Protein AF-A0A2D5YTK1-F1 (afdb_monomer_lite)

Sequence (183 aa):
MNKSESNATRPPSDPADPTLWRQWHAAAALPVVDRAIRDLYRRLDVEVASHHPVCRQSGRCCHFDSYGHLMYVTGLEVAWLLRHPAGRPPIQKPQRAQLPQLDSCPFQIDGLCSVHALRPTGCRVFFCDPTARQWESAVYDGYLHDLRALHDRHHLDYRYIEWRSALRDALAALKPHVTGGGL

pLDDT: mean 85.83, std 17.02, range [34.09, 98.56]

Foldseek 3Di:
DDDDDDPPPDPQPDLLPLVLLVVLLVVLPDPVNVVLQLVLVVVLLVVLVVLVADAPQQQVVQLCQVNVDWFKAKSNLLSNLCVDPLSDQPDDPVCLLCLVVRSGDSQQDPSHRSCVSSDGLRVSLDGPDPSSVVCSVVSSVVSVVSVVVSCVVSVRDTDIGTDSVSSSSSCVSPPPPPPPPDD

Secondary structure (DSSP, 8-state):
--------------TT-HHHHHHHHHHTTSHHHHHHHHHHHHHHHHHHHHT----SSTTGGG-HHHHT---EEEHHHHHHHHTSGGGS-S--HHHHHTGGG-SS-TTEETTEETTGGG--HHHHH--S-TTGGGTHHHHHHHHHHHHHHHHHHTTPPP-EEEHHHHHHHHHHHT---------

Radius of gyration: 18.03 Å; chains: 1; bounding box: 61×34×59 Å

Structure (mmCIF, N/CA/C/O backbone):
data_AF-A0A2D5YTK1-F1
#
_entry.id   AF-A0A2D5YTK1-F1
#
loop_
_atom_site.group_PDB
_atom_site.id
_atom_site.type_symbol
_atom_site.label_atom_id
_atom_site.label_alt_id
_atom_site.label_comp_id
_atom_site.label_asym_id
_atom_site.label_entity_id
_atom_site.label_seq_id
_atom_site.pdbx_PDB_ins_code
_atom_site.Cartn_x
_atom_site.Cartn_y
_atom_site.Cartn_z
_atom_site.occupancy
_atom_site.B_iso_or_equiv
_atom_site.auth_seq_id
_atom_site.auth_comp_id
_atom_site.auth_asym_id
_atom_site.auth_atom_id
_atom_site.pdbx_PDB_model_num
ATOM 1 N N . MET A 1 1 ? -42.693 21.776 -6.549 1.00 37.94 1 MET A N 1
ATOM 2 C CA . MET A 1 1 ? -41.507 21.495 -7.385 1.00 37.94 1 MET A CA 1
ATOM 3 C C . MET A 1 1 ? -40.259 21.548 -6.521 1.00 37.94 1 MET A C 1
ATOM 5 O O . MET A 1 1 ? -40.198 22.362 -5.608 1.00 37.94 1 MET A O 1
ATOM 9 N N . ASN A 1 2 ? -39.343 20.616 -6.766 1.00 35.97 2 ASN A N 1
ATOM 10 C CA . ASN A 1 2 ? -38.334 20.132 -5.826 1.00 35.97 2 ASN A CA 1
ATOM 11 C C . ASN A 1 2 ? -37.201 21.128 -5.557 1.00 35.97 2 ASN A C 1
ATOM 13 O O . ASN A 1 2 ? -36.728 21.807 -6.466 1.00 35.97 2 ASN A O 1
ATOM 17 N N . LYS A 1 3 ? -36.747 21.151 -4.297 1.00 34.09 3 LYS A N 1
ATOM 18 C CA . LYS A 1 3 ? -35.465 21.725 -3.886 1.00 34.09 3 LYS A CA 1
ATOM 19 C C . LYS A 1 3 ? -34.352 20.876 -4.498 1.00 34.09 3 LYS A C 1
ATOM 21 O O . LYS A 1 3 ? -34.276 19.684 -4.221 1.00 34.09 3 LYS A O 1
ATOM 26 N N . SER A 1 4 ? -33.516 21.496 -5.319 1.00 39.06 4 SER A N 1
ATOM 27 C CA . SER A 1 4 ? -32.257 20.919 -5.774 1.00 39.06 4 SER A CA 1
ATOM 28 C C . SER A 1 4 ? -31.356 20.707 -4.561 1.00 39.06 4 SER A C 1
ATOM 30 O O . SER A 1 4 ? -30.928 21.672 -3.926 1.00 39.06 4 SER A O 1
ATOM 32 N N . GLU A 1 5 ? -31.110 19.447 -4.214 1.00 40.62 5 GLU A N 1
ATOM 33 C CA . GLU A 1 5 ? -30.102 19.069 -3.234 1.00 40.62 5 GLU A CA 1
ATOM 34 C C . GLU A 1 5 ? -28.732 19.477 -3.775 1.00 40.62 5 GLU A C 1
ATOM 36 O O . GLU A 1 5 ? -28.240 18.986 -4.791 1.00 40.62 5 GLU A O 1
ATOM 41 N N . SER A 1 6 ? -28.149 20.462 -3.106 1.00 40.66 6 SER A N 1
ATOM 42 C CA . SER A 1 6 ? -26.787 20.924 -3.291 1.00 40.66 6 SER A CA 1
ATOM 43 C C . SER A 1 6 ? -25.817 19.763 -3.079 1.00 40.66 6 SER A C 1
ATOM 45 O O . SER A 1 6 ? -25.666 19.276 -1.958 1.00 40.66 6 SER A O 1
ATOM 47 N N . ASN A 1 7 ? -25.140 19.358 -4.154 1.00 40.84 7 ASN A N 1
ATOM 48 C CA . ASN A 1 7 ? -23.983 18.471 -4.135 1.00 40.84 7 ASN A CA 1
ATOM 49 C C . ASN A 1 7 ? -22.805 19.207 -3.470 1.00 40.84 7 ASN A C 1
ATOM 51 O O . ASN A 1 7 ? -21.927 19.755 -4.135 1.00 40.84 7 ASN A O 1
ATOM 55 N N . ALA A 1 8 ? -22.856 19.332 -2.144 1.00 40.34 8 ALA A N 1
ATOM 56 C CA . ALA A 1 8 ? -21.788 19.913 -1.354 1.00 40.34 8 ALA A CA 1
ATOM 57 C C . ALA A 1 8 ? -20.654 18.889 -1.267 1.00 40.34 8 ALA A C 1
ATOM 59 O O . ALA A 1 8 ? -20.730 17.918 -0.513 1.00 40.34 8 ALA A O 1
ATOM 60 N N . THR A 1 9 ? -19.601 19.105 -2.052 1.00 45.22 9 THR A N 1
ATOM 61 C CA . THR A 1 9 ? -18.337 18.379 -1.937 1.00 45.22 9 THR A CA 1
ATOM 62 C C . THR A 1 9 ? -17.844 18.506 -0.498 1.00 45.22 9 THR A C 1
ATOM 64 O O . THR A 1 9 ? -17.407 19.577 -0.074 1.00 45.22 9 THR A O 1
ATOM 67 N N . ARG A 1 10 ? -17.963 17.426 0.280 1.00 43.19 10 ARG A N 1
ATOM 68 C CA . ARG A 1 10 ? -17.457 17.365 1.652 1.00 43.19 10 ARG A CA 1
ATOM 69 C C . ARG A 1 10 ? -15.969 17.751 1.630 1.00 43.19 10 ARG A C 1
ATOM 71 O O . ARG A 1 10 ? -15.237 17.176 0.819 1.00 43.19 10 ARG A O 1
ATOM 78 N N . PRO A 1 11 ? -15.507 18.700 2.469 1.00 42.69 11 PRO A N 1
ATOM 79 C CA . PRO A 1 11 ? -14.087 19.022 2.541 1.00 42.69 11 PRO A CA 1
ATOM 80 C C . PRO A 1 11 ? -13.292 17.742 2.831 1.00 42.69 11 PRO A C 1
ATOM 82 O O . PRO A 1 11 ? -13.799 16.869 3.546 1.00 42.69 11 PRO A O 1
ATOM 85 N N . PRO A 1 12 ? -12.078 17.584 2.277 1.00 52.09 12 PRO A N 1
ATOM 86 C CA . PRO A 1 12 ? -11.275 16.406 2.553 1.00 52.09 12 PRO A CA 1
ATOM 87 C C . PRO A 1 12 ? -11.024 16.316 4.065 1.00 52.09 12 PRO A C 1
ATOM 89 O O . PRO A 1 12 ? -10.340 17.155 4.640 1.00 52.09 12 PRO A O 1
ATOM 92 N N . SER A 1 13 ? -11.622 15.314 4.715 1.00 55.09 13 SER A N 1
ATOM 93 C CA . SER A 1 13 ? -11.330 14.936 6.099 1.00 55.09 13 SER A CA 1
ATOM 94 C C . SER A 1 13 ? -9.839 14.6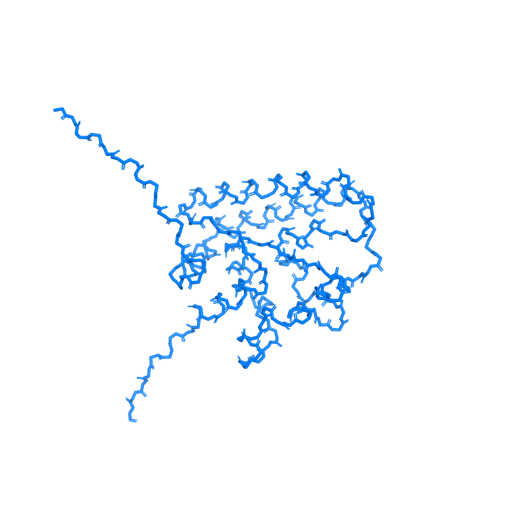36 6.274 1.00 55.09 13 SER A C 1
ATOM 96 O O . SER A 1 13 ? -9.217 14.024 5.395 1.00 55.09 13 SER A O 1
ATOM 98 N N . ASP A 1 14 ? -9.297 15.081 7.410 1.00 66.12 14 ASP A N 1
ATOM 99 C CA . ASP A 1 14 ? -7.914 14.869 7.835 1.00 66.12 14 ASP A CA 1
ATOM 100 C C . ASP A 1 14 ? -7.565 13.366 7.761 1.00 66.12 14 ASP A C 1
ATOM 102 O O . ASP A 1 14 ? -8.307 12.555 8.318 1.00 66.12 14 ASP A O 1
ATOM 106 N N . PRO A 1 15 ? -6.483 12.946 7.076 1.00 58.47 15 PRO A N 1
ATOM 107 C CA . PRO A 1 15 ? -6.043 11.547 7.073 1.00 58.47 15 PRO A CA 1
ATOM 108 C C . PRO A 1 15 ? -5.735 10.990 8.479 1.00 58.47 15 PRO A C 1
ATOM 110 O O . PRO A 1 15 ? -5.714 9.768 8.651 1.00 58.47 15 PRO A O 1
ATOM 113 N N . ALA A 1 16 ? -5.547 11.854 9.483 1.00 68.19 16 ALA A N 1
ATOM 114 C CA . ALA A 1 16 ? -5.444 11.472 10.888 1.00 68.19 16 ALA A CA 1
ATOM 115 C C . ALA A 1 16 ? -6.805 11.228 11.575 1.00 68.19 16 ALA A C 1
ATOM 117 O O . ALA A 1 16 ? -6.822 10.816 12.737 1.00 68.19 16 ALA A O 1
ATOM 118 N N . ASP A 1 17 ? -7.944 11.440 10.899 1.00 85.75 17 ASP A N 1
ATOM 119 C CA . ASP A 1 17 ? -9.271 11.178 11.465 1.00 85.75 17 ASP A CA 1
ATOM 120 C C . ASP A 1 17 ? -9.423 9.676 11.775 1.00 85.75 17 ASP A C 1
ATOM 122 O O . ASP A 1 17 ? -9.501 8.837 10.865 1.00 85.75 17 ASP A O 1
ATOM 126 N N . PRO A 1 18 ? -9.509 9.292 13.063 1.00 89.31 18 PRO A N 1
ATOM 127 C CA . PRO A 1 18 ? -9.583 7.890 13.451 1.00 89.31 18 PRO A CA 1
ATOM 128 C C . PRO A 1 18 ? -10.878 7.213 12.973 1.00 89.31 18 PRO A C 1
ATOM 130 O O . PRO A 1 18 ? -10.959 5.983 12.938 1.00 89.31 18 PRO A O 1
ATOM 133 N N . THR A 1 19 ? -11.899 7.987 12.599 1.00 92.75 19 THR A N 1
ATOM 134 C CA . THR A 1 19 ? -13.152 7.478 12.033 1.00 92.75 19 THR A CA 1
ATOM 135 C C . THR A 1 19 ? -12.936 6.885 10.648 1.00 92.75 19 THR A C 1
ATOM 137 O O . THR A 1 19 ? -13.462 5.804 10.382 1.00 92.75 19 THR A O 1
ATOM 140 N N . LEU A 1 20 ? -12.103 7.509 9.809 1.00 94.56 20 LEU A N 1
ATOM 141 C CA . LEU A 1 20 ? -11.773 6.991 8.476 1.00 94.56 20 LEU A CA 1
ATOM 142 C C . LEU A 1 20 ? -11.062 5.644 8.564 1.00 94.56 20 LEU A C 1
ATOM 144 O O . LEU A 1 20 ? -11.446 4.685 7.898 1.00 94.56 20 LEU A O 1
ATOM 148 N N . TRP A 1 21 ? -10.083 5.532 9.463 1.00 95.94 21 TRP A N 1
ATOM 149 C CA . TRP A 1 21 ? -9.357 4.284 9.693 1.00 95.94 21 TRP A CA 1
ATOM 150 C C . TRP A 1 21 ? -10.271 3.142 10.134 1.00 95.94 21 TRP A C 1
ATOM 152 O O . TRP A 1 21 ? -10.147 2.022 9.634 1.00 95.94 21 TRP A O 1
ATOM 162 N N . ARG A 1 22 ? -11.234 3.419 11.022 1.00 95.81 22 ARG A N 1
ATOM 163 C CA . ARG A 1 22 ? -12.252 2.432 11.415 1.00 95.81 22 ARG A CA 1
ATOM 164 C C . ARG A 1 22 ? -13.165 2.049 10.250 1.00 95.81 22 ARG A C 1
ATOM 166 O O . ARG A 1 22 ? -13.466 0.865 10.108 1.00 95.81 22 ARG A O 1
ATOM 173 N N . GLN A 1 23 ? -13.571 3.006 9.414 1.00 96.81 23 GLN A N 1
ATOM 174 C CA . GLN A 1 23 ? -14.393 2.749 8.227 1.00 96.81 23 GLN A CA 1
ATOM 175 C C . GLN A 1 23 ? -13.662 1.867 7.211 1.00 96.81 23 GLN A C 1
ATOM 177 O O . GLN A 1 23 ? -14.199 0.835 6.812 1.00 96.81 23 GLN A O 1
ATOM 182 N N . TRP A 1 24 ? -12.418 2.198 6.851 1.00 98.00 24 TRP A N 1
ATOM 183 C CA . TRP A 1 24 ? -11.613 1.362 5.957 1.00 98.00 24 TRP A CA 1
ATOM 184 C C . TRP A 1 24 ? -11.362 -0.028 6.545 1.00 98.00 24 TRP A C 1
ATOM 186 O O . TRP A 1 24 ? -11.471 -1.019 5.829 1.00 98.00 24 TRP A O 1
ATOM 196 N N . HIS A 1 25 ? -11.084 -0.137 7.847 1.00 97.38 25 HIS A N 1
ATOM 197 C CA . HIS A 1 25 ? -10.861 -1.431 8.498 1.00 97.38 25 HIS A CA 1
ATOM 198 C C . HIS A 1 25 ? -12.123 -2.302 8.551 1.00 97.38 25 HIS A C 1
ATOM 200 O O . HIS A 1 25 ? -12.034 -3.521 8.381 1.00 97.38 25 HIS A O 1
ATOM 206 N N . ALA A 1 26 ? -13.294 -1.696 8.764 1.00 97.44 26 ALA A N 1
ATOM 207 C CA . ALA A 1 26 ? -14.576 -2.386 8.679 1.00 97.44 26 ALA A CA 1
ATOM 208 C C . ALA A 1 26 ? -14.873 -2.827 7.237 1.00 97.44 26 ALA A C 1
ATOM 210 O O . ALA A 1 26 ? -15.220 -3.984 7.012 1.00 97.44 26 ALA A O 1
ATOM 211 N N . ALA A 1 27 ? -14.664 -1.950 6.253 1.00 98.19 27 ALA A N 1
ATOM 212 C CA . ALA A 1 27 ? -14.873 -2.272 4.846 1.00 98.19 27 ALA A CA 1
ATOM 213 C C . ALA A 1 27 ? -13.934 -3.380 4.356 1.00 98.19 27 ALA A C 1
ATOM 215 O O . ALA A 1 27 ? -14.375 -4.305 3.683 1.00 98.19 27 ALA A O 1
ATOM 216 N N . ALA A 1 28 ? -12.666 -3.361 4.766 1.00 97.94 28 ALA A N 1
ATOM 217 C CA . ALA A 1 28 ? -11.701 -4.411 4.454 1.00 97.94 28 ALA A CA 1
ATOM 218 C C . ALA A 1 28 ? -12.057 -5.783 5.065 1.00 97.94 28 ALA A C 1
ATOM 220 O O . ALA A 1 28 ? -11.457 -6.790 4.696 1.00 97.94 28 ALA A O 1
ATOM 221 N N . ALA A 1 29 ? -13.010 -5.847 6.004 1.00 96.81 29 ALA A N 1
ATOM 222 C CA . ALA A 1 29 ? -13.559 -7.103 6.513 1.00 96.81 29 ALA A CA 1
ATOM 223 C C . ALA A 1 29 ? -14.608 -7.726 5.584 1.00 96.81 29 ALA A C 1
ATOM 225 O O . ALA A 1 29 ? -14.909 -8.912 5.722 1.00 96.81 29 ALA A O 1
ATOM 226 N N . LEU A 1 30 ? -15.183 -6.941 4.669 1.00 98.25 30 LEU A N 1
ATOM 227 C CA . LEU A 1 30 ? -16.212 -7.416 3.756 1.00 98.25 30 LEU A CA 1
ATOM 228 C C . LEU A 1 30 ? -15.587 -8.397 2.749 1.00 98.25 30 LEU A C 1
ATOM 230 O O . LEU A 1 30 ? -14.621 -8.030 2.075 1.00 98.25 30 LEU A O 1
ATOM 234 N N . PRO A 1 31 ? -16.153 -9.607 2.563 1.00 98.44 31 PRO A N 1
ATOM 235 C CA . PRO A 1 31 ? -15.602 -10.594 1.630 1.00 98.44 31 PRO A CA 1
ATOM 236 C C . PRO A 1 31 ? -15.463 -10.081 0.192 1.00 98.44 31 PRO A C 1
ATOM 238 O O . PRO A 1 31 ? -14.546 -10.474 -0.524 1.00 98.44 31 PRO A O 1
ATOM 241 N N . VAL A 1 32 ? -16.364 -9.189 -0.234 1.00 98.38 32 VAL A N 1
ATOM 242 C CA . VAL A 1 32 ? -16.314 -8.563 -1.562 1.00 98.38 32 VAL A CA 1
ATOM 243 C C . VAL A 1 32 ? -15.116 -7.619 -1.714 1.00 98.38 32 VAL A C 1
ATOM 245 O O . VAL A 1 32 ? -14.480 -7.619 -2.764 1.00 98.38 32 VAL A O 1
ATOM 248 N N . VAL A 1 33 ? -14.759 -6.876 -0.662 1.00 98.44 33 VAL A N 1
ATOM 249 C CA . VAL A 1 33 ? -13.611 -5.957 -0.663 1.00 98.44 33 VAL A CA 1
ATOM 250 C C . VAL A 1 33 ? -12.303 -6.740 -0.590 1.00 98.44 33 VAL A C 1
ATOM 252 O O . VAL A 1 33 ? -11.397 -6.473 -1.375 1.00 98.44 33 VAL A O 1
ATOM 255 N N . ASP A 1 34 ? -12.213 -7.744 0.293 1.00 98.38 34 ASP A N 1
ATOM 256 C CA . ASP A 1 34 ? -11.035 -8.621 0.377 1.00 98.38 34 ASP A CA 1
ATOM 257 C C . ASP A 1 34 ? -10.749 -9.299 -0.969 1.00 98.38 34 ASP A C 1
ATOM 259 O O . ASP A 1 34 ? -9.624 -9.242 -1.468 1.00 98.38 34 ASP A O 1
ATOM 263 N N . ARG A 1 35 ? -11.783 -9.870 -1.602 1.00 98.56 35 ARG A N 1
ATOM 264 C CA . ARG A 1 35 ? -11.664 -10.475 -2.932 1.00 98.56 35 ARG A CA 1
ATOM 265 C C . ARG A 1 35 ? -11.205 -9.460 -3.974 1.00 98.56 35 ARG A C 1
ATOM 267 O O . ARG A 1 35 ? -10.273 -9.754 -4.715 1.00 98.56 35 ARG A O 1
ATOM 274 N N . ALA A 1 36 ? -11.814 -8.274 -4.006 1.00 98.56 36 ALA A N 1
ATOM 275 C CA . ALA A 1 36 ? -11.463 -7.239 -4.974 1.00 98.56 36 ALA A CA 1
ATOM 276 C C . ALA A 1 36 ? -9.992 -6.807 -4.860 1.00 98.56 36 ALA A C 1
ATOM 278 O O . ALA A 1 36 ? -9.320 -6.684 -5.881 1.00 98.56 36 ALA A O 1
ATOM 279 N N . ILE A 1 37 ? -9.468 -6.636 -3.640 1.00 98.50 37 ILE A N 1
ATOM 280 C CA . ILE A 1 37 ? -8.057 -6.281 -3.418 1.00 98.50 37 ILE A CA 1
ATOM 281 C C . ILE A 1 37 ? -7.131 -7.424 -3.848 1.00 98.50 37 ILE A C 1
ATOM 2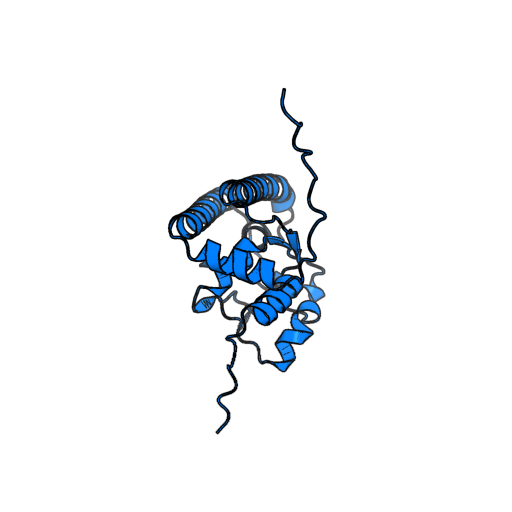83 O O . ILE A 1 37 ? -6.146 -7.185 -4.545 1.00 98.50 37 ILE A O 1
ATOM 287 N N . ARG A 1 38 ? -7.451 -8.678 -3.497 1.00 98.44 38 ARG A N 1
ATOM 288 C CA . ARG A 1 38 ? -6.661 -9.845 -3.931 1.00 98.44 38 ARG A CA 1
ATOM 289 C C . ARG A 1 38 ? -6.621 -9.982 -5.448 1.00 98.44 38 ARG A C 1
ATOM 291 O O . ARG A 1 38 ? -5.555 -10.237 -6.001 1.00 98.44 38 ARG A O 1
ATOM 298 N N . ASP A 1 39 ? -7.759 -9.815 -6.117 1.00 98.50 39 ASP A N 1
ATOM 299 C CA . ASP A 1 39 ? -7.837 -9.887 -7.575 1.00 98.50 39 ASP A CA 1
ATOM 300 C C . ASP A 1 39 ? -7.089 -8.734 -8.245 1.00 98.50 39 ASP A C 1
ATOM 302 O O . ASP A 1 39 ? -6.392 -8.955 -9.237 1.00 98.50 39 ASP A O 1
ATOM 306 N N . LEU A 1 40 ? -7.173 -7.524 -7.686 1.00 98.50 40 LEU A N 1
ATOM 307 C CA . LEU A 1 40 ? -6.388 -6.375 -8.129 1.00 98.50 40 LEU A CA 1
ATOM 308 C C . LEU A 1 40 ? -4.889 -6.675 -8.032 1.00 98.50 40 LEU A C 1
ATOM 310 O O . LEU A 1 40 ? -4.185 -6.569 -9.031 1.00 98.50 40 LEU A O 1
ATOM 314 N N . TYR A 1 41 ? -4.415 -7.137 -6.876 1.00 98.44 41 TYR A N 1
ATOM 315 C CA . TYR A 1 41 ? -3.006 -7.473 -6.673 1.00 98.44 41 TYR A CA 1
ATOM 316 C C . TYR A 1 41 ? -2.524 -8.641 -7.528 1.00 98.44 41 TYR A C 1
ATOM 318 O O . TYR A 1 41 ? -1.401 -8.601 -8.016 1.00 98.44 41 TYR A O 1
ATOM 326 N N . ARG A 1 42 ? -3.360 -9.657 -7.758 1.00 98.31 42 ARG A N 1
ATOM 327 C CA . ARG A 1 42 ? -3.021 -10.770 -8.651 1.00 98.31 42 ARG A CA 1
ATOM 328 C C . ARG A 1 42 ? -2.852 -10.299 -10.094 1.00 98.31 42 ARG A C 1
ATOM 330 O O . ARG A 1 42 ? -1.916 -10.734 -10.755 1.00 98.31 42 ARG A O 1
ATOM 337 N N . ARG A 1 43 ? -3.749 -9.437 -10.592 1.00 98.38 43 ARG A N 1
ATOM 338 C CA . ARG A 1 43 ? -3.613 -8.844 -11.935 1.00 98.38 43 ARG A CA 1
ATOM 339 C C . ARG A 1 43 ? -2.350 -7.987 -12.024 1.00 98.38 43 ARG A C 1
ATOM 341 O O . ARG A 1 43 ? -1.578 -8.168 -12.958 1.00 98.38 43 ARG A O 1
ATOM 348 N N . LEU A 1 44 ? -2.097 -7.173 -11.001 1.00 98.31 44 LEU A N 1
ATOM 349 C CA . LEU A 1 44 ? -0.906 -6.337 -10.921 1.00 98.31 44 LEU A CA 1
ATOM 350 C C . LEU A 1 44 ? 0.385 -7.156 -10.933 1.00 98.31 44 LEU A C 1
ATOM 352 O O . LEU A 1 44 ? 1.303 -6.836 -11.676 1.00 98.31 44 LEU A O 1
ATOM 356 N N . ASP A 1 45 ? 0.452 -8.235 -10.152 1.00 97.00 45 ASP A N 1
ATOM 357 C CA . ASP A 1 45 ? 1.625 -9.110 -10.134 1.00 97.00 45 ASP A CA 1
ATOM 358 C C . ASP A 1 45 ? 1.870 -9.752 -11.517 1.00 97.00 45 ASP A C 1
ATOM 360 O O . ASP A 1 45 ? 3.021 -9.869 -11.933 1.00 97.00 45 ASP A O 1
ATOM 364 N N . VAL A 1 46 ? 0.812 -10.132 -12.250 1.00 97.88 46 VAL A N 1
ATOM 365 C CA . VAL A 1 46 ? 0.923 -10.663 -13.626 1.00 97.88 46 VAL A CA 1
ATOM 366 C C . VAL A 1 46 ? 1.445 -9.600 -14.593 1.00 97.88 46 VAL A C 1
ATOM 368 O O . VAL A 1 46 ? 2.340 -9.879 -15.388 1.00 97.88 46 VAL A O 1
ATOM 371 N N . GLU A 1 47 ? 0.909 -8.385 -14.521 1.00 97.88 47 GLU A N 1
ATOM 372 C CA . GLU A 1 47 ? 1.303 -7.281 -15.395 1.00 97.88 47 GLU A CA 1
ATOM 373 C C . GLU A 1 47 ? 2.746 -6.843 -15.136 1.00 97.88 47 GLU A C 1
ATOM 375 O O . GLU A 1 47 ? 3.555 -6.817 -16.061 1.00 97.88 47 GLU A O 1
ATOM 380 N N . VAL A 1 48 ? 3.119 -6.637 -13.871 1.00 95.81 48 VAL A N 1
ATOM 381 C CA . VAL A 1 48 ? 4.506 -6.368 -13.469 1.00 95.81 48 VAL A CA 1
ATOM 382 C C . VAL A 1 48 ? 5.442 -7.474 -13.957 1.00 95.81 48 VAL A C 1
ATOM 384 O O . VAL A 1 48 ? 6.498 -7.178 -14.511 1.00 95.81 48 VAL A O 1
ATOM 387 N N . ALA A 1 49 ? 5.067 -8.749 -13.813 1.00 94.69 49 ALA A N 1
ATOM 388 C CA . ALA A 1 49 ? 5.888 -9.860 -14.291 1.00 94.69 49 ALA A CA 1
ATOM 389 C C . ALA A 1 49 ? 6.083 -9.851 -15.818 1.00 94.69 49 ALA A C 1
ATOM 391 O O . ALA A 1 49 ? 7.154 -10.240 -16.288 1.00 94.69 49 ALA A O 1
ATOM 392 N N . SER A 1 50 ? 5.098 -9.375 -16.587 1.00 96.38 50 SER A N 1
ATOM 393 C CA . SER A 1 50 ? 5.190 -9.276 -18.052 1.00 96.38 50 SER A CA 1
ATOM 394 C C . SER A 1 50 ? 6.226 -8.257 -18.539 1.00 96.38 50 SER A C 1
ATOM 396 O O . SER A 1 50 ? 6.724 -8.368 -19.657 1.00 96.38 50 SER A O 1
ATOM 398 N N . HIS A 1 51 ? 6.609 -7.308 -17.681 1.00 94.69 51 HIS A N 1
ATOM 399 C CA . HIS A 1 51 ? 7.689 -6.363 -17.954 1.00 94.69 51 HIS A CA 1
ATOM 400 C C . HIS A 1 51 ? 9.087 -6.908 -17.624 1.00 94.69 51 HIS A C 1
ATOM 402 O O . HIS A 1 51 ? 10.077 -6.222 -17.867 1.00 94.69 51 HIS A O 1
ATOM 408 N N . HIS A 1 52 ? 9.184 -8.127 -17.079 1.00 91.44 52 HIS A N 1
ATOM 409 C CA . HIS A 1 52 ? 10.442 -8.778 -16.696 1.00 91.44 52 HIS A CA 1
ATOM 410 C C . HIS A 1 52 ? 11.395 -7.895 -15.856 1.00 91.44 52 HIS A C 1
ATOM 412 O O . HIS A 1 52 ? 12.584 -7.796 -16.175 1.00 91.44 52 HIS A O 1
ATOM 418 N N . PRO A 1 53 ? 10.916 -7.249 -14.776 1.00 88.06 53 PRO A N 1
ATOM 419 C CA . PRO A 1 53 ? 11.731 -6.323 -14.005 1.00 88.06 53 PRO A CA 1
ATOM 420 C C . PRO A 1 53 ? 12.892 -7.021 -13.298 1.00 88.06 53 PRO A C 1
ATOM 422 O O . PRO A 1 53 ? 12.745 -8.111 -12.736 1.00 88.06 53 PRO A O 1
ATOM 425 N N . VAL A 1 54 ? 14.044 -6.351 -13.241 1.00 83.56 54 VAL A N 1
ATOM 426 C CA . VAL A 1 54 ? 15.225 -6.873 -12.549 1.00 83.56 54 VAL A CA 1
ATOM 427 C C . VAL A 1 54 ? 15.374 -6.216 -11.176 1.00 83.56 54 VAL A C 1
ATOM 429 O O . VAL A 1 54 ? 15.842 -5.086 -11.036 1.00 83.56 54 VAL A O 1
ATOM 432 N N . CYS A 1 55 ? 15.047 -6.951 -10.111 1.00 81.56 55 CYS A N 1
ATOM 433 C CA . CYS A 1 55 ? 15.332 -6.499 -8.750 1.00 81.56 55 CYS A CA 1
ATOM 434 C C . CYS A 1 55 ? 16.795 -6.794 -8.377 1.00 81.56 55 CYS A C 1
ATOM 436 O O . CYS A 1 55 ? 17.146 -7.928 -8.066 1.00 81.56 55 CYS A O 1
ATOM 438 N N . ARG A 1 56 ? 17.656 -5.768 -8.371 1.00 77.06 56 ARG A N 1
ATOM 439 C CA . ARG A 1 56 ? 19.067 -5.901 -7.932 1.00 77.06 56 ARG A CA 1
ATOM 440 C C . ARG A 1 56 ? 19.288 -5.649 -6.444 1.00 77.06 56 ARG A C 1
ATOM 442 O O . ARG A 1 56 ? 20.368 -5.912 -5.931 1.00 77.06 56 ARG A O 1
ATOM 449 N N . GLN A 1 57 ? 18.290 -5.083 -5.771 1.00 76.88 57 GLN A N 1
ATOM 450 C CA . GLN A 1 57 ? 18.408 -4.635 -4.385 1.00 76.88 57 GLN A CA 1
ATOM 451 C C . GLN A 1 57 ? 17.718 -5.574 -3.394 1.00 76.88 57 GLN A C 1
ATOM 453 O O . GLN A 1 57 ? 17.897 -5.394 -2.196 1.00 76.88 57 GLN A O 1
ATOM 458 N N . SER A 1 58 ? 16.946 -6.562 -3.863 1.00 79.44 58 SER A N 1
ATOM 459 C CA . SER A 1 58 ? 16.302 -7.606 -3.048 1.00 79.44 58 SER A CA 1
ATOM 460 C C . SER A 1 58 ? 15.653 -7.086 -1.759 1.00 79.44 58 SER A C 1
ATOM 462 O O . SER A 1 58 ? 15.833 -7.658 -0.692 1.00 79.44 58 SER A O 1
ATOM 464 N N . GLY A 1 59 ? 14.931 -5.965 -1.845 1.00 76.88 59 GLY A N 1
ATOM 465 C CA . GLY A 1 59 ? 14.268 -5.342 -0.697 1.00 76.88 59 GLY A CA 1
ATOM 466 C C . GLY A 1 59 ? 15.090 -4.290 0.052 1.00 76.88 59 GLY A C 1
ATOM 467 O O . GLY A 1 59 ? 14.500 -3.557 0.837 1.00 76.88 59 GLY A O 1
ATOM 468 N N . ARG A 1 60 ? 16.395 -4.107 -0.216 1.00 79.50 60 ARG A N 1
ATOM 469 C CA . ARG A 1 60 ? 17.211 -3.017 0.373 1.00 79.50 60 ARG A CA 1
ATOM 470 C C . ARG A 1 60 ? 16.647 -1.627 0.082 1.00 79.50 60 ARG A C 1
ATOM 472 O O . ARG A 1 60 ? 16.763 -0.748 0.924 1.00 79.50 60 ARG A O 1
ATOM 479 N N . CYS A 1 61 ? 15.969 -1.447 -1.052 1.00 77.56 61 CYS A N 1
ATOM 480 C CA . CYS A 1 61 ? 15.284 -0.202 -1.402 1.00 77.56 61 CYS A CA 1
ATOM 481 C C . CYS A 1 61 ? 14.133 0.177 -0.454 1.00 77.56 61 CYS A C 1
ATOM 483 O O . CYS A 1 61 ? 13.684 1.318 -0.472 1.00 77.56 61 CYS A O 1
ATOM 485 N N . CYS A 1 62 ? 13.682 -0.736 0.414 1.00 79.38 62 CYS A N 1
ATOM 486 C CA . CYS A 1 62 ? 12.752 -0.423 1.501 1.00 79.38 62 CYS A CA 1
ATOM 487 C C . CYS A 1 62 ? 13.416 0.312 2.683 1.00 79.38 62 CYS A C 1
ATOM 489 O O . CYS A 1 62 ? 12.735 0.619 3.662 1.00 79.38 62 CYS A O 1
ATOM 491 N N . HIS A 1 63 ? 14.719 0.605 2.605 1.00 82.69 63 HIS A N 1
ATOM 492 C CA . HIS A 1 63 ? 15.418 1.532 3.496 1.00 82.69 63 HIS A CA 1
ATOM 493 C C . HIS A 1 63 ? 15.213 2.974 3.007 1.00 82.69 63 HIS A C 1
ATOM 495 O O . HIS A 1 63 ? 16.115 3.616 2.475 1.00 82.69 63 HIS A O 1
ATOM 501 N N . PHE A 1 64 ? 13.971 3.438 3.110 1.00 78.94 64 PHE A N 1
ATOM 502 C CA . PHE A 1 64 ? 13.460 4.656 2.485 1.00 78.94 64 PHE A CA 1
ATOM 503 C C . PHE A 1 64 ? 14.383 5.867 2.599 1.00 78.94 64 PHE A C 1
ATOM 505 O O . PHE A 1 64 ? 14.665 6.486 1.576 1.00 78.94 64 PHE A O 1
ATOM 512 N N . ASP A 1 65 ? 14.917 6.155 3.784 1.00 76.44 65 ASP A N 1
ATOM 513 C CA . ASP A 1 65 ? 15.705 7.374 3.990 1.00 76.44 65 ASP A CA 1
ATOM 514 C C . ASP A 1 65 ? 17.110 7.260 3.379 1.00 76.44 65 ASP A C 1
ATOM 516 O O . ASP A 1 65 ? 17.617 8.222 2.807 1.00 76.44 65 ASP A O 1
ATOM 520 N N . SER A 1 66 ? 17.703 6.059 3.364 1.00 77.94 66 SER A N 1
ATOM 521 C CA . SER A 1 66 ? 18.983 5.814 2.679 1.00 77.94 66 SER A CA 1
ATOM 522 C C . SER A 1 66 ? 18.891 5.925 1.155 1.00 77.94 66 SER A C 1
ATOM 524 O O . SER A 1 66 ? 19.905 6.157 0.499 1.00 77.94 66 SER A O 1
ATOM 526 N N . TYR A 1 67 ? 17.696 5.751 0.585 1.00 75.25 67 TYR A N 1
ATOM 527 C CA . TYR A 1 67 ? 17.471 5.783 -0.863 1.00 75.25 67 TYR A CA 1
ATOM 528 C C . TYR A 1 67 ? 16.586 6.957 -1.328 1.00 75.25 67 TYR A C 1
ATOM 530 O O . TYR A 1 67 ? 16.341 7.102 -2.526 1.00 75.25 67 TYR A O 1
ATOM 538 N N . GLY A 1 68 ? 16.116 7.809 -0.409 1.00 77.38 68 GLY A N 1
ATOM 539 C CA . GLY A 1 68 ? 15.229 8.942 -0.697 1.00 77.38 68 GLY A CA 1
ATOM 540 C C . GLY A 1 68 ? 13.863 8.542 -1.268 1.00 77.38 68 GLY A C 1
ATOM 541 O O . GLY A 1 68 ? 13.273 9.295 -2.041 1.00 77.38 68 GLY A O 1
ATOM 542 N N . HIS A 1 69 ? 13.370 7.341 -0.956 1.00 81.88 69 HIS A N 1
ATOM 543 C CA . HIS A 1 69 ? 12.113 6.822 -1.499 1.00 81.88 69 HIS A CA 1
ATOM 544 C C . HIS A 1 69 ? 10.943 7.109 -0.561 1.00 81.88 69 HIS A C 1
ATOM 546 O O . HIS A 1 69 ? 10.978 6.750 0.610 1.00 81.88 69 HIS A O 1
ATOM 552 N N . LEU A 1 70 ? 9.862 7.678 -1.094 1.00 84.75 70 LEU A N 1
ATOM 553 C CA . LEU A 1 70 ? 8.585 7.783 -0.392 1.00 84.75 70 LEU A CA 1
ATOM 554 C C . LEU A 1 70 ? 7.578 6.862 -1.062 1.00 84.75 70 LEU A C 1
ATOM 556 O O . LEU A 1 70 ? 7.304 6.998 -2.252 1.00 84.75 70 LEU A O 1
ATOM 560 N N . MET A 1 71 ? 7.026 5.928 -0.291 1.00 90.31 71 MET A N 1
ATOM 561 C CA . MET A 1 71 ? 5.943 5.070 -0.755 1.00 90.31 71 MET A CA 1
ATOM 562 C C . MET A 1 71 ? 4.614 5.625 -0.295 1.00 90.31 71 MET A C 1
ATOM 564 O O . MET A 1 71 ? 4.454 5.975 0.869 1.00 90.31 71 MET A O 1
ATOM 568 N N . TYR A 1 72 ? 3.656 5.661 -1.209 1.00 93.00 72 TYR A N 1
ATOM 569 C CA . TYR A 1 72 ? 2.306 6.110 -0.930 1.00 93.00 72 TYR A CA 1
ATOM 570 C C . TYR A 1 72 ? 1.307 4.986 -1.186 1.00 93.00 72 TYR A C 1
ATOM 572 O O . TYR A 1 72 ? 1.509 4.106 -2.028 1.00 93.00 72 TYR A O 1
ATOM 580 N N . VAL A 1 73 ? 0.234 5.021 -0.410 1.00 96.50 73 VAL A N 1
ATOM 581 C CA . VAL A 1 73 ? -0.774 3.970 -0.312 1.00 96.50 73 VAL A CA 1
ATOM 582 C C . VAL A 1 73 ? -2.148 4.586 -0.128 1.00 96.50 73 VAL A C 1
ATOM 584 O O . VAL A 1 73 ? -2.281 5.727 0.326 1.00 96.50 73 VAL A O 1
ATOM 587 N N . THR A 1 74 ? -3.187 3.819 -0.429 1.00 97.19 74 THR A N 1
ATOM 588 C CA . THR A 1 74 ? -4.540 4.186 -0.019 1.00 97.19 74 THR A CA 1
ATOM 589 C C . THR A 1 74 ? -4.823 3.757 1.420 1.00 97.19 74 THR A C 1
ATOM 591 O O . THR A 1 74 ? -4.290 2.759 1.913 1.00 97.19 74 THR A O 1
ATOM 594 N N . GLY A 1 75 ? -5.712 4.484 2.104 1.00 96.94 75 GLY A N 1
ATOM 595 C CA . GLY A 1 75 ? -6.164 4.100 3.448 1.00 96.94 75 GLY A CA 1
ATOM 596 C C . GLY A 1 75 ? -6.767 2.687 3.502 1.00 96.94 75 GLY A C 1
ATOM 597 O O . GLY A 1 75 ? -6.546 1.951 4.467 1.00 96.94 75 GLY A O 1
ATOM 598 N N . LEU A 1 76 ? -7.459 2.268 2.434 1.00 98.06 76 LEU A N 1
ATOM 599 C CA . LEU A 1 76 ? -8.051 0.935 2.333 1.00 98.06 76 LEU A CA 1
ATOM 600 C C . LEU A 1 76 ? -6.996 -0.174 2.226 1.00 98.06 76 LEU A C 1
ATOM 602 O O . LEU A 1 76 ? -7.142 -1.197 2.892 1.00 98.06 76 LEU A O 1
ATOM 606 N N . GLU A 1 77 ? -5.923 0.022 1.454 1.00 98.44 77 GLU A N 1
ATOM 607 C CA . GLU A 1 77 ? -4.831 -0.959 1.354 1.00 98.44 77 GLU A CA 1
ATOM 608 C C . GLU A 1 77 ? -4.154 -1.195 2.710 1.00 98.44 77 GLU A C 1
ATOM 610 O O . GLU A 1 77 ? -3.921 -2.344 3.093 1.00 98.44 77 GLU A O 1
ATOM 615 N N . VAL A 1 78 ? -3.882 -0.125 3.469 1.00 97.75 78 VAL A N 1
ATOM 616 C CA . VAL A 1 78 ? -3.290 -0.233 4.815 1.00 97.75 78 VAL A CA 1
ATOM 617 C C . VAL A 1 78 ? -4.236 -0.954 5.766 1.00 97.75 78 VAL A C 1
ATOM 619 O O . VAL A 1 78 ? -3.825 -1.874 6.476 1.00 97.75 78 VAL A O 1
ATOM 622 N N . ALA A 1 79 ? -5.512 -0.569 5.768 1.00 97.38 79 ALA A N 1
ATOM 623 C CA . ALA A 1 79 ? -6.510 -1.198 6.616 1.00 97.38 79 ALA A CA 1
ATOM 624 C C . ALA A 1 79 ? -6.663 -2.693 6.295 1.00 97.38 79 ALA A C 1
ATOM 626 O O . ALA A 1 79 ? -6.713 -3.507 7.214 1.00 97.38 79 ALA A O 1
ATOM 627 N N . TRP A 1 80 ? -6.670 -3.064 5.011 1.00 98.31 80 TRP A N 1
ATOM 628 C CA . TRP A 1 80 ? -6.709 -4.455 4.560 1.00 98.31 80 TRP A CA 1
ATOM 629 C C . TRP A 1 80 ? -5.464 -5.244 4.974 1.00 98.31 80 TRP A C 1
ATOM 631 O O . TRP A 1 80 ? -5.587 -6.357 5.493 1.00 98.31 80 TRP A O 1
ATOM 641 N N . LEU A 1 81 ? -4.270 -4.661 4.840 1.00 97.94 81 LEU A N 1
ATOM 642 C CA . LEU A 1 81 ? -3.029 -5.286 5.295 1.00 97.94 81 LEU A CA 1
ATOM 643 C C . LEU A 1 81 ? -3.078 -5.583 6.800 1.00 97.94 81 LEU A C 1
ATOM 645 O O . LEU A 1 81 ? -2.832 -6.718 7.201 1.00 97.94 81 LEU A O 1
ATOM 649 N N . LEU A 1 82 ? -3.477 -4.612 7.629 1.00 96.38 82 LEU A N 1
ATOM 650 C CA . LEU A 1 82 ? -3.502 -4.745 9.095 1.00 96.38 82 LEU A CA 1
ATOM 651 C C . LEU A 1 82 ? -4.498 -5.796 9.617 1.00 96.38 82 LEU A C 1
ATOM 653 O O . LEU A 1 82 ? -4.390 -6.223 10.770 1.00 96.38 82 LEU A O 1
ATOM 657 N N . ARG A 1 83 ? -5.447 -6.248 8.787 1.00 95.38 83 ARG A N 1
ATOM 658 C CA . ARG A 1 83 ? -6.353 -7.359 9.127 1.00 95.38 83 ARG A CA 1
ATOM 659 C C . ARG A 1 83 ? -5.677 -8.722 9.096 1.00 95.38 83 ARG A C 1
ATOM 661 O O . ARG A 1 83 ? -6.174 -9.664 9.712 1.00 95.38 83 ARG A O 1
ATOM 668 N N . HIS A 1 84 ? -4.566 -8.844 8.383 1.00 95.00 84 HIS A N 1
ATOM 669 C CA . HIS A 1 84 ? -3.845 -10.098 8.267 1.00 95.00 84 HIS A CA 1
ATOM 670 C C . HIS A 1 84 ? -2.912 -10.286 9.467 1.00 95.00 84 HIS A C 1
ATOM 672 O O . HIS A 1 84 ? -2.278 -9.320 9.895 1.00 95.00 84 HIS A O 1
ATOM 678 N N . PRO A 1 85 ? -2.738 -11.520 9.981 1.00 91.94 85 PRO A N 1
ATOM 679 C CA . PRO A 1 85 ? -1.796 -11.780 11.070 1.00 91.94 85 PRO A CA 1
ATOM 680 C C . PRO A 1 85 ? -0.375 -11.281 10.768 1.00 91.94 85 PRO A C 1
ATOM 682 O O . PRO A 1 85 ? 0.224 -10.605 11.600 1.00 91.94 85 PRO A O 1
ATOM 685 N N . ALA A 1 86 ? 0.116 -11.533 9.548 1.00 91.50 86 ALA A N 1
ATOM 686 C CA . ALA A 1 86 ? 1.421 -11.061 9.077 1.00 91.50 86 ALA A CA 1
ATOM 687 C C . ALA A 1 86 ? 1.486 -9.535 8.890 1.00 91.50 86 ALA A C 1
ATOM 689 O O . ALA A 1 86 ? 2.564 -8.955 8.920 1.00 91.50 86 ALA A O 1
ATOM 690 N N . GLY A 1 87 ? 0.339 -8.871 8.725 1.00 92.44 87 GLY A N 1
ATOM 691 C CA . GLY A 1 87 ? 0.257 -7.427 8.538 1.00 92.44 87 GLY A CA 1
ATOM 692 C C . GLY A 1 87 ? 0.508 -6.618 9.807 1.00 92.44 87 GLY A C 1
ATOM 693 O O . GLY A 1 87 ? 0.526 -5.396 9.744 1.00 92.44 87 GLY A O 1
ATOM 694 N N . ARG A 1 88 ? 0.715 -7.248 10.968 1.00 90.44 88 ARG A N 1
ATOM 695 C CA . ARG A 1 88 ? 1.086 -6.531 12.194 1.00 90.44 88 ARG A CA 1
ATOM 696 C C . ARG A 1 88 ? 2.585 -6.219 12.172 1.00 90.44 88 ARG A C 1
ATOM 698 O O . ARG A 1 88 ? 3.377 -7.158 12.204 1.00 90.44 88 ARG A O 1
ATOM 705 N N . PRO A 1 89 ? 2.999 -4.939 12.153 1.00 88.00 89 PRO A N 1
ATOM 706 C CA . PRO A 1 89 ? 4.416 -4.619 12.097 1.00 88.00 89 PRO A CA 1
ATOM 707 C C . PRO A 1 89 ? 5.116 -5.029 13.405 1.00 88.00 89 PRO A C 1
ATOM 709 O O . PRO A 1 89 ? 4.569 -4.775 14.488 1.00 88.00 89 PRO A O 1
ATOM 712 N N . PRO A 1 90 ? 6.323 -5.621 13.335 1.00 88.38 90 PRO A N 1
ATOM 713 C CA . PRO A 1 90 ? 7.118 -6.066 14.484 1.00 88.38 90 PRO A CA 1
ATOM 714 C C . PRO A 1 90 ? 7.785 -4.890 15.227 1.00 88.38 90 PRO A C 1
ATOM 716 O O . PRO A 1 90 ? 8.990 -4.878 15.452 1.00 88.38 90 PRO A O 1
ATOM 719 N N . ILE A 1 91 ? 7.002 -3.880 15.614 1.00 85.81 91 ILE A N 1
ATOM 720 C CA . ILE A 1 91 ? 7.485 -2.652 16.263 1.00 85.81 91 ILE A CA 1
ATOM 721 C C . ILE A 1 91 ? 6.867 -2.449 17.649 1.00 85.81 91 ILE A C 1
ATOM 723 O O . ILE A 1 91 ? 5.665 -2.665 17.879 1.00 85.81 91 ILE A O 1
ATOM 727 N N . GLN A 1 92 ? 7.689 -1.975 18.584 1.00 81.19 92 GLN A N 1
ATOM 728 C CA . GLN A 1 92 ? 7.270 -1.684 19.953 1.00 81.19 92 GLN A CA 1
ATOM 729 C C . GLN A 1 92 ? 6.464 -0.379 20.034 1.00 81.19 92 GLN A C 1
ATOM 731 O O . GLN A 1 92 ? 6.533 0.477 19.154 1.00 81.19 92 GLN A O 1
ATOM 736 N N . LYS A 1 93 ? 5.689 -0.196 21.116 1.00 77.38 93 LYS A N 1
ATOM 737 C CA . LYS A 1 93 ? 4.824 0.988 21.299 1.00 77.38 93 LYS A CA 1
ATOM 738 C C . LYS A 1 93 ? 5.555 2.336 21.127 1.00 77.38 93 LYS A C 1
ATOM 740 O O . LYS A 1 93 ? 4.980 3.173 20.434 1.00 77.38 93 LYS A O 1
ATOM 745 N N . PRO A 1 94 ? 6.768 2.560 21.676 1.00 78.38 94 PRO A N 1
ATOM 746 C CA . PRO A 1 94 ? 7.479 3.829 21.486 1.00 78.38 94 PRO A CA 1
ATOM 747 C C . PRO A 1 94 ? 7.830 4.092 20.014 1.00 78.38 94 PRO A C 1
ATOM 749 O O . PRO A 1 94 ? 7.644 5.198 19.517 1.00 78.38 94 PRO A O 1
ATOM 752 N N . GLN A 1 95 ? 8.232 3.043 19.290 1.00 81.38 95 GLN A N 1
ATOM 753 C CA . GLN A 1 95 ? 8.617 3.118 17.877 1.00 81.38 95 GLN A CA 1
ATOM 754 C C . GLN A 1 95 ? 7.424 3.412 16.957 1.00 81.38 95 GLN A C 1
ATOM 756 O O . GLN A 1 95 ? 7.594 4.016 15.905 1.00 81.38 95 GLN A O 1
ATOM 761 N N . ARG A 1 96 ? 6.193 3.051 17.355 1.00 85.88 96 ARG A N 1
ATOM 762 C CA . ARG A 1 96 ? 4.983 3.340 16.558 1.00 85.88 96 ARG A CA 1
ATOM 763 C C . ARG A 1 96 ? 4.778 4.831 16.326 1.00 85.88 96 ARG A C 1
ATOM 765 O O . ARG A 1 96 ? 4.412 5.220 15.226 1.00 85.88 96 ARG A O 1
ATOM 772 N N . ALA A 1 97 ? 5.007 5.659 17.346 1.00 85.38 97 ALA A N 1
ATOM 773 C CA . ALA A 1 97 ? 4.867 7.110 17.218 1.00 85.38 97 ALA A CA 1
ATOM 774 C C . ALA A 1 97 ? 5.943 7.717 16.299 1.00 85.38 97 ALA A C 1
ATOM 776 O O . ALA A 1 97 ? 5.717 8.754 15.684 1.00 85.38 97 ALA A O 1
ATOM 777 N N . GLN A 1 98 ? 7.087 7.040 16.185 1.00 88.75 98 GLN A N 1
ATOM 778 C CA . GLN A 1 98 ? 8.249 7.461 15.408 1.00 88.75 98 GLN A CA 1
ATOM 779 C C . GLN A 1 98 ? 8.280 6.863 13.999 1.00 88.75 98 GLN A C 1
ATOM 781 O O . GLN A 1 98 ? 9.213 7.152 13.265 1.00 88.75 98 GLN A O 1
ATOM 786 N N . LEU A 1 99 ? 7.275 6.073 13.598 1.00 89.50 99 LEU A N 1
ATOM 787 C CA . LEU A 1 99 ? 7.209 5.411 12.289 1.00 89.50 99 LEU A CA 1
ATOM 788 C C . LEU A 1 99 ? 7.616 6.306 11.103 1.00 89.50 99 LEU A C 1
ATOM 790 O O . LEU A 1 99 ? 8.452 5.851 10.331 1.00 89.50 99 LEU A O 1
ATOM 794 N N . PRO A 1 100 ? 7.112 7.551 10.953 1.00 88.06 100 PRO A N 1
ATOM 795 C CA . PRO A 1 100 ? 7.508 8.430 9.844 1.00 88.06 100 PRO A CA 1
ATOM 796 C C . PRO A 1 100 ? 8.993 8.801 9.817 1.00 88.06 100 PRO A C 1
ATOM 798 O O . PRO A 1 100 ? 9.476 9.233 8.782 1.00 88.06 100 PRO A O 1
ATOM 801 N N . GLN A 1 101 ? 9.685 8.648 10.947 1.00 88.38 101 GLN A N 1
ATOM 802 C CA . GLN A 1 101 ? 11.098 8.980 11.140 1.00 88.38 101 GLN A CA 1
ATOM 803 C C . GLN A 1 101 ? 11.996 7.740 11.140 1.00 88.38 101 GLN A C 1
ATOM 805 O O . GLN A 1 101 ? 13.181 7.845 11.433 1.00 88.38 101 GLN A O 1
ATOM 810 N N . LEU A 1 102 ? 11.434 6.547 10.915 1.00 85.19 102 LEU A N 1
ATOM 811 C CA . LEU A 1 102 ? 12.232 5.331 10.822 1.00 85.19 102 LEU A CA 1
ATOM 812 C C . LEU A 1 102 ? 12.859 5.239 9.444 1.00 85.19 102 LEU A C 1
ATOM 814 O O . LEU A 1 102 ? 12.124 5.211 8.459 1.00 85.19 102 LEU A O 1
ATOM 818 N N . ASP A 1 103 ? 14.172 5.049 9.386 1.00 85.19 103 ASP A N 1
ATOM 819 C CA . AS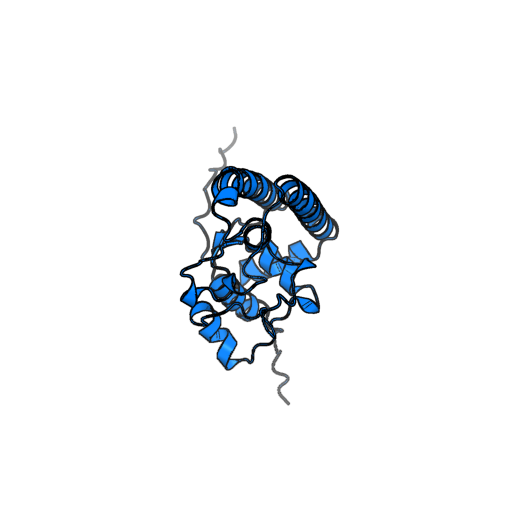P A 1 103 ? 14.887 4.982 8.113 1.00 85.19 103 ASP A CA 1
ATOM 820 C C . ASP A 1 103 ? 14.425 3.842 7.185 1.00 85.19 103 ASP A C 1
ATOM 822 O O . ASP A 1 103 ? 14.659 3.888 5.973 1.00 85.19 103 ASP A O 1
ATOM 826 N N . SER A 1 104 ? 13.811 2.792 7.738 1.00 87.25 104 SER A N 1
ATOM 827 C CA . SER A 1 104 ? 13.383 1.593 7.018 1.00 87.25 104 SER A CA 1
ATOM 828 C C . SER A 1 104 ? 11.909 1.250 7.231 1.00 87.25 104 SER A C 1
ATOM 830 O O . SER A 1 104 ? 11.266 1.618 8.218 1.00 87.25 104 SER A O 1
ATOM 832 N N . CYS A 1 105 ? 11.351 0.507 6.271 1.00 91.00 105 CYS A N 1
ATOM 833 C CA . CYS A 1 105 ? 10.023 -0.076 6.396 1.00 91.00 105 CYS A CA 1
ATOM 834 C C . CYS A 1 105 ? 9.963 -1.010 7.620 1.00 91.00 105 CYS A C 1
ATOM 836 O O . CYS A 1 105 ? 10.778 -1.929 7.708 1.00 91.00 105 CYS A O 1
ATOM 838 N N . PRO A 1 106 ? 8.953 -0.893 8.505 1.00 92.50 106 PRO A N 1
ATOM 839 C CA . PRO A 1 106 ? 8.852 -1.740 9.697 1.00 92.50 106 PRO A CA 1
ATOM 840 C C . PRO A 1 106 ? 8.652 -3.231 9.381 1.00 92.50 106 PRO A C 1
ATOM 842 O O . PRO A 1 106 ? 8.785 -4.065 10.268 1.00 92.50 106 PRO A O 1
ATOM 845 N N . PHE A 1 107 ? 8.317 -3.578 8.135 1.00 92.81 107 PHE A N 1
ATOM 846 C CA . PHE A 1 107 ? 8.185 -4.960 7.673 1.00 92.81 107 PHE A CA 1
ATOM 847 C C . PHE A 1 107 ? 9.451 -5.513 7.006 1.00 92.81 107 PHE A C 1
ATOM 849 O O . PHE A 1 107 ? 9.442 -6.658 6.557 1.00 92.81 107 PHE A O 1
ATOM 856 N N . GLN A 1 108 ? 10.526 -4.729 6.906 1.00 90.38 108 GLN A N 1
ATOM 857 C CA . GLN A 1 108 ? 11.816 -5.225 6.445 1.00 90.38 108 GLN A CA 1
ATOM 858 C C . GLN A 1 108 ? 12.521 -5.928 7.614 1.00 90.38 108 GLN A C 1
ATOM 860 O O . GLN A 1 108 ? 13.002 -5.278 8.537 1.00 90.38 108 GLN A O 1
ATOM 865 N N . ILE A 1 109 ? 12.564 -7.259 7.577 1.00 88.62 109 ILE A N 1
ATOM 866 C CA . ILE A 1 109 ? 13.212 -8.109 8.583 1.00 88.62 109 ILE A CA 1
ATOM 867 C C . ILE A 1 109 ? 14.342 -8.853 7.880 1.00 88.62 109 ILE A C 1
ATOM 869 O O . ILE A 1 109 ? 14.101 -9.512 6.870 1.00 88.62 109 ILE A O 1
ATOM 873 N N . ASP A 1 110 ? 15.572 -8.698 8.370 1.00 86.88 110 ASP A N 1
ATOM 874 C CA . ASP A 1 110 ? 16.774 -9.317 7.792 1.00 86.88 110 ASP A CA 1
ATOM 875 C C . ASP A 1 110 ? 16.913 -9.079 6.272 1.00 86.88 110 ASP A C 1
ATOM 877 O O . ASP A 1 110 ? 17.305 -9.950 5.499 1.00 86.88 110 ASP A O 1
ATOM 881 N N . GLY A 1 111 ? 16.544 -7.872 5.825 1.00 84.06 111 GLY A N 1
ATOM 882 C CA . GLY A 1 111 ? 16.585 -7.459 4.418 1.00 84.06 111 GLY A CA 1
ATOM 883 C C . GLY A 1 111 ? 15.398 -7.923 3.565 1.00 84.06 111 GLY A C 1
ATOM 884 O O . GLY A 1 111 ? 15.279 -7.490 2.421 1.00 84.06 111 GLY A O 1
ATOM 885 N N . LEU A 1 112 ? 14.486 -8.732 4.109 1.00 86.81 112 LEU A N 1
ATOM 886 C CA . LEU A 1 112 ? 13.332 -9.281 3.398 1.00 86.81 112 LEU A CA 1
ATOM 887 C C . LEU A 1 112 ? 12.021 -8.635 3.855 1.00 86.81 112 LEU A C 1
ATOM 889 O O . LEU A 1 112 ? 11.839 -8.286 5.017 1.00 86.81 112 LEU A O 1
ATOM 893 N N . CYS A 1 113 ? 11.069 -8.496 2.932 1.00 90.88 113 CYS A N 1
ATOM 894 C CA . CYS A 1 113 ? 9.736 -7.993 3.258 1.00 90.88 113 CYS A CA 1
ATOM 895 C C . CYS A 1 113 ? 8.878 -9.110 3.869 1.00 90.88 113 CYS A C 1
ATOM 897 O O . CYS A 1 113 ? 8.421 -10.006 3.157 1.00 90.88 113 CYS A O 1
ATOM 899 N N . SER A 1 114 ? 8.598 -9.032 5.171 1.00 92.31 114 SER A N 1
ATOM 900 C CA . SER A 1 114 ? 7.781 -10.021 5.893 1.00 92.31 114 SER A CA 1
ATOM 901 C C . SER A 1 114 ? 6.313 -10.057 5.445 1.00 92.31 114 SER A C 1
ATOM 903 O O . SER A 1 114 ? 5.608 -11.035 5.687 1.00 92.31 114 SER A O 1
ATOM 905 N N . VAL A 1 115 ? 5.862 -9.022 4.730 1.00 94.12 115 VAL A N 1
ATOM 906 C CA . VAL A 1 115 ? 4.513 -8.901 4.153 1.00 94.12 115 VAL A CA 1
ATOM 907 C C . VAL A 1 115 ? 4.523 -8.917 2.627 1.00 94.12 115 VAL A C 1
ATOM 909 O O . VAL A 1 115 ? 3.616 -8.372 2.004 1.00 94.12 115 VAL A O 1
ATOM 912 N N . HIS A 1 116 ? 5.519 -9.548 1.996 1.00 92.81 116 HIS A N 1
ATOM 913 C CA . HIS A 1 116 ? 5.680 -9.552 0.535 1.00 92.81 116 HIS A CA 1
ATOM 914 C C . HIS A 1 116 ? 4.386 -9.897 -0.227 1.00 92.81 116 HIS A C 1
ATOM 916 O O . HIS A 1 116 ? 4.049 -9.229 -1.198 1.00 92.81 116 HIS A O 1
ATOM 922 N N . ALA A 1 117 ? 3.615 -10.887 0.235 1.00 93.56 117 ALA A N 1
ATOM 923 C CA . ALA A 1 117 ? 2.349 -11.272 -0.399 1.00 93.56 117 ALA A CA 1
ATOM 924 C C . ALA A 1 117 ? 1.217 -10.236 -0.223 1.00 93.56 117 ALA A C 1
ATOM 926 O O .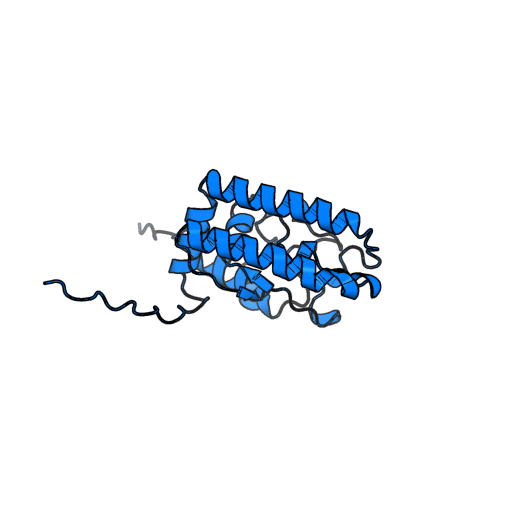 ALA A 1 117 ? 0.292 -10.185 -1.032 1.00 93.56 117 ALA A O 1
ATOM 927 N N . LEU A 1 118 ? 1.288 -9.403 0.817 1.00 96.00 118 LEU A N 1
ATOM 928 C CA . LEU A 1 118 ? 0.272 -8.410 1.188 1.00 96.00 118 LEU A CA 1
ATOM 929 C C . LEU A 1 118 ? 0.664 -6.981 0.800 1.00 96.00 118 LEU A C 1
ATOM 931 O O . LEU A 1 118 ? -0.090 -6.050 1.074 1.00 96.00 118 LEU A O 1
ATOM 935 N N . ARG A 1 119 ? 1.845 -6.801 0.203 1.00 95.00 119 ARG A N 1
ATOM 936 C CA . ARG A 1 119 ? 2.418 -5.490 -0.093 1.00 95.00 119 ARG A CA 1
ATOM 937 C C . ARG A 1 119 ? 1.435 -4.614 -0.905 1.00 95.00 119 ARG A C 1
ATOM 939 O O . ARG A 1 119 ? 0.758 -5.148 -1.791 1.00 95.00 119 ARG A O 1
ATOM 946 N N . PRO A 1 120 ? 1.342 -3.305 -0.620 1.00 96.38 120 PRO A N 1
ATOM 947 C CA . PRO A 1 120 ? 0.489 -2.382 -1.370 1.00 96.38 120 PRO A CA 1
ATOM 948 C C . PRO A 1 120 ? 0.926 -2.202 -2.824 1.00 96.38 120 PRO A C 1
ATOM 950 O O . PRO A 1 120 ? 2.057 -2.539 -3.181 1.00 96.38 120 PRO A O 1
ATOM 953 N N . THR A 1 121 ? 0.062 -1.593 -3.632 1.00 96.94 121 THR A N 1
ATOM 954 C CA . THR A 1 121 ? 0.280 -1.309 -5.062 1.00 96.94 121 THR A CA 1
ATOM 955 C C . THR A 1 121 ? 1.632 -0.648 -5.330 1.00 96.94 121 THR A C 1
ATOM 957 O O . THR A 1 121 ? 2.402 -1.146 -6.148 1.00 96.94 121 THR A O 1
ATOM 960 N N . GLY A 1 122 ? 1.990 0.400 -4.577 1.00 92.88 122 GLY A N 1
ATOM 961 C CA . GLY A 1 122 ? 3.278 1.093 -4.751 1.00 92.88 122 GLY A CA 1
ATOM 962 C C . GLY A 1 122 ? 4.487 0.183 -4.561 1.00 92.88 122 GLY A C 1
ATOM 963 O O . GLY A 1 122 ? 5.421 0.208 -5.355 1.00 92.88 122 GLY A O 1
ATOM 964 N N . CYS A 1 123 ? 4.434 -0.709 -3.573 1.00 92.31 123 CYS A N 1
ATOM 965 C CA . CYS A 1 123 ? 5.504 -1.670 -3.319 1.00 92.31 123 CYS A CA 1
ATOM 966 C C . CYS A 1 123 ? 5.564 -2.814 -4.347 1.00 92.31 123 CYS A C 1
ATOM 968 O O . CYS A 1 123 ? 6.574 -3.514 -4.394 1.00 92.31 123 CYS A O 1
ATOM 970 N N . ARG A 1 124 ? 4.490 -3.064 -5.111 1.00 93.38 124 ARG A N 1
ATOM 971 C CA . ARG A 1 124 ? 4.461 -4.069 -6.196 1.00 93.38 124 ARG A CA 1
ATOM 972 C C . ARG A 1 124 ? 5.051 -3.525 -7.484 1.00 93.38 124 ARG A C 1
ATOM 974 O O . ARG A 1 124 ? 5.701 -4.272 -8.204 1.00 93.38 124 ARG A O 1
ATOM 981 N N . VAL A 1 125 ? 4.780 -2.252 -7.758 1.00 93.50 125 VAL A N 1
ATOM 982 C CA . VAL A 1 125 ? 5.170 -1.590 -9.003 1.00 93.50 125 VAL A CA 1
ATOM 983 C C . VAL A 1 125 ? 6.605 -1.086 -8.948 1.00 93.50 125 VAL A C 1
ATOM 985 O O . VAL A 1 125 ? 7.266 -1.092 -9.970 1.00 93.50 125 VAL A O 1
ATOM 988 N N . PHE A 1 126 ? 7.101 -0.672 -7.784 1.00 90.69 126 PHE A N 1
ATOM 989 C CA . PHE A 1 126 ? 8.412 -0.036 -7.686 1.00 90.69 126 PHE A CA 1
ATOM 990 C C . PHE A 1 126 ? 9.596 -1.005 -7.867 1.00 90.69 126 PHE A C 1
ATOM 992 O O . PHE A 1 126 ? 9.757 -1.963 -7.102 1.00 90.69 126 PHE A O 1
ATOM 999 N N . PHE A 1 127 ? 10.508 -0.669 -8.781 1.00 88.88 127 PHE A N 1
ATOM 1000 C CA . PHE A 1 127 ? 11.807 -1.302 -8.983 1.00 88.88 127 PHE A CA 1
ATOM 1001 C C . PHE A 1 127 ? 12.919 -0.251 -9.140 1.00 88.88 127 PHE A C 1
ATOM 1003 O O . PHE A 1 127 ? 12.782 0.780 -9.782 1.00 88.88 127 PHE A O 1
ATOM 1010 N N . CYS A 1 128 ? 14.105 -0.539 -8.594 1.00 84.25 128 CYS A N 1
ATOM 1011 C CA . CYS A 1 128 ? 15.272 0.344 -8.753 1.00 84.25 128 CYS A CA 1
ATOM 1012 C C . CYS A 1 128 ? 15.895 0.305 -10.159 1.00 84.25 128 CYS A C 1
ATOM 1014 O O . CYS A 1 128 ? 16.859 1.024 -10.421 1.00 84.25 128 CYS A O 1
ATOM 1016 N N . ASP A 1 129 ? 15.421 -0.590 -11.024 1.00 83.19 129 ASP A N 1
ATOM 1017 C CA . ASP A 1 129 ? 15.926 -0.754 -12.381 1.00 83.19 129 ASP A CA 1
ATOM 1018 C C . ASP A 1 129 ? 15.520 0.454 -13.244 1.00 83.19 129 ASP A C 1
ATOM 1020 O O . ASP A 1 129 ? 14.330 0.738 -13.366 1.00 83.19 129 ASP A O 1
ATOM 1024 N N . PRO A 1 130 ? 16.464 1.169 -13.886 1.00 83.62 130 PRO A N 1
ATOM 1025 C CA . PRO A 1 130 ? 16.127 2.271 -14.782 1.00 83.62 130 PRO A CA 1
ATOM 1026 C C . PRO A 1 130 ? 15.181 1.887 -15.925 1.00 83.62 130 PRO A C 1
ATOM 1028 O O . PRO A 1 130 ? 14.455 2.756 -16.406 1.00 83.62 130 PRO A O 1
ATOM 1031 N N . THR A 1 131 ? 15.173 0.621 -16.360 1.00 86.62 131 THR A N 1
ATOM 1032 C CA . THR A 1 131 ? 14.244 0.152 -17.402 1.00 86.62 131 THR A CA 1
ATOM 1033 C C . THR A 1 131 ? 12.791 0.162 -16.925 1.00 86.62 131 THR A C 1
ATOM 1035 O O . THR A 1 131 ? 11.884 0.369 -17.730 1.00 86.62 131 THR A O 1
ATOM 1038 N N . ALA A 1 132 ? 12.564 0.044 -15.612 1.00 88.88 132 ALA A N 1
ATOM 1039 C CA . ALA A 1 132 ? 11.233 0.041 -15.025 1.00 88.88 132 ALA A CA 1
ATOM 1040 C C . ALA A 1 132 ? 10.509 1.388 -15.186 1.00 88.88 132 ALA A C 1
ATOM 1042 O O . ALA A 1 132 ? 9.302 1.432 -15.421 1.00 88.88 132 ALA A O 1
ATOM 1043 N N . ARG A 1 133 ? 11.267 2.491 -15.233 1.00 85.69 133 ARG A N 1
ATOM 1044 C CA . ARG A 1 133 ? 10.747 3.857 -15.440 1.00 85.69 133 ARG A CA 1
ATOM 1045 C C . ARG A 1 133 ? 9.906 4.025 -16.708 1.00 85.69 133 ARG A C 1
ATOM 1047 O O . ARG A 1 133 ? 9.180 5.006 -16.823 1.00 85.69 133 ARG A O 1
ATOM 1054 N N . GLN A 1 134 ? 10.030 3.115 -17.672 1.00 90.56 134 GLN A N 1
ATOM 1055 C CA . GLN A 1 134 ? 9.281 3.164 -18.927 1.00 90.56 134 GLN A CA 1
ATOM 1056 C C . GLN A 1 134 ? 7.816 2.737 -18.770 1.00 90.56 134 GLN A C 1
ATOM 1058 O O . GLN A 1 134 ? 6.989 3.131 -19.588 1.00 90.56 134 GLN A O 1
ATOM 1063 N N . TRP A 1 135 ? 7.491 1.941 -17.748 1.00 94.38 135 TRP A N 1
ATOM 1064 C CA . TRP A 1 135 ? 6.158 1.358 -17.571 1.00 94.38 135 TRP A CA 1
ATOM 1065 C C . TRP A 1 135 ? 5.581 1.564 -16.168 1.00 94.38 135 TRP A C 1
ATOM 1067 O O . TRP A 1 135 ? 4.361 1.606 -16.031 1.00 94.38 135 TRP A O 1
ATOM 1077 N N . GLU A 1 136 ? 6.420 1.750 -15.144 1.00 93.31 136 GLU A N 1
ATOM 1078 C CA . GLU 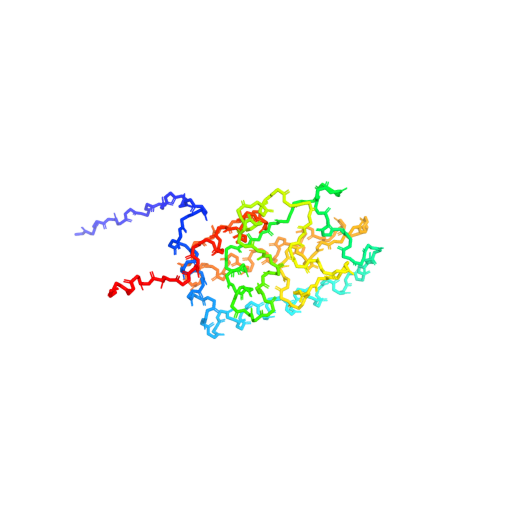A 1 136 ? 6.000 1.866 -13.741 1.00 93.31 136 GLU A CA 1
ATOM 1079 C C . GLU A 1 136 ? 4.874 2.873 -13.538 1.00 93.31 136 GLU A C 1
ATOM 1081 O O . GLU A 1 136 ? 3.869 2.534 -12.926 1.00 93.31 136 GLU A O 1
ATOM 1086 N N . SER A 1 137 ? 5.003 4.092 -14.071 1.00 93.12 137 SER A N 1
ATOM 1087 C CA . SER A 1 137 ? 3.977 5.127 -13.902 1.00 93.12 137 SER A CA 1
ATOM 1088 C C . SER A 1 137 ? 2.645 4.733 -14.537 1.00 93.12 137 SER A C 1
ATOM 1090 O O . SER A 1 137 ? 1.607 4.892 -13.908 1.00 93.12 137 SER A O 1
ATOM 1092 N N . ALA A 1 138 ? 2.667 4.163 -15.744 1.00 96.19 138 ALA A N 1
ATOM 1093 C CA . ALA A 1 138 ? 1.447 3.765 -16.443 1.00 96.19 138 ALA A CA 1
ATOM 1094 C C . ALA A 1 138 ? 0.726 2.619 -15.717 1.00 96.19 138 ALA A C 1
ATOM 1096 O O . ALA A 1 138 ? -0.487 2.687 -15.511 1.00 96.19 138 ALA A O 1
ATOM 1097 N N . VAL A 1 139 ? 1.479 1.605 -15.277 1.00 97.56 139 VAL A N 1
ATOM 1098 C CA . VAL A 1 139 ? 0.941 0.509 -14.461 1.00 97.56 139 VAL A CA 1
ATOM 1099 C C . VAL A 1 139 ? 0.405 1.075 -13.147 1.00 97.56 139 VAL A C 1
ATOM 1101 O O . VAL A 1 139 ? -0.747 0.843 -12.795 1.00 97.56 139 VAL A O 1
ATOM 1104 N N . TYR A 1 140 ? 1.197 1.880 -12.439 1.00 96.12 140 TYR A N 1
ATOM 1105 C CA . TYR A 1 140 ? 0.792 2.478 -11.172 1.00 96.12 140 TYR A CA 1
ATOM 1106 C C . TYR A 1 140 ? -0.526 3.251 -11.286 1.00 96.12 140 TYR A C 1
ATOM 1108 O O . TYR A 1 140 ? -1.448 3.001 -10.509 1.00 96.12 140 TYR A O 1
ATOM 1116 N N . ASP A 1 141 ? -0.639 4.135 -12.276 1.00 96.44 141 ASP A N 1
ATOM 1117 C CA . ASP A 1 141 ? -1.818 4.973 -12.487 1.00 96.44 141 ASP A CA 1
ATOM 1118 C C . ASP A 1 141 ? -3.064 4.140 -12.816 1.00 96.44 141 ASP A C 1
ATOM 1120 O O . ASP A 1 141 ? -4.147 4.419 -12.292 1.00 96.44 141 ASP A O 1
ATOM 1124 N N . GLY A 1 142 ? -2.920 3.076 -13.615 1.00 97.88 142 GLY A N 1
ATOM 1125 C CA . GLY A 1 142 ? -4.012 2.148 -13.922 1.00 97.88 142 GLY A CA 1
ATOM 1126 C C . GLY A 1 142 ? -4.553 1.439 -12.675 1.00 97.88 142 GLY A C 1
ATOM 1127 O O . GLY A 1 142 ? -5.761 1.432 -12.427 1.00 97.88 142 GLY A O 1
ATOM 1128 N N . TYR A 1 143 ? -3.672 0.904 -11.828 1.00 98.19 143 TYR A N 1
ATOM 1129 C CA . TYR A 1 143 ? -4.102 0.227 -10.597 1.00 98.19 143 TYR A CA 1
ATOM 1130 C C . TYR A 1 143 ? -4.563 1.200 -9.509 1.00 98.19 143 TYR A C 1
ATOM 1132 O O . TYR A 1 143 ? -5.454 0.866 -8.723 1.00 98.19 143 TYR A O 1
ATOM 1140 N N . LEU A 1 144 ? -4.027 2.422 -9.479 1.00 97.25 144 LEU A N 1
ATOM 1141 C CA . LEU A 1 144 ? -4.526 3.476 -8.602 1.00 97.25 144 LEU A CA 1
ATOM 1142 C C . LEU A 1 144 ? -5.939 3.920 -9.006 1.00 97.25 144 LEU A C 1
ATOM 1144 O O . LEU A 1 144 ? -6.774 4.179 -8.133 1.00 97.25 144 LEU A O 1
ATOM 1148 N N . HIS A 1 145 ? -6.235 3.966 -10.309 1.00 97.88 145 HIS A N 1
ATOM 1149 C CA . HIS A 1 145 ? -7.587 4.188 -10.817 1.00 97.88 145 HIS A CA 1
ATOM 1150 C C . HIS A 1 145 ? -8.549 3.086 -10.350 1.00 97.88 145 HIS A C 1
ATOM 1152 O O . HIS A 1 145 ? -9.606 3.394 -9.794 1.00 97.88 145 HIS A O 1
ATOM 1158 N N . ASP A 1 146 ? -8.163 1.814 -10.479 1.00 98.19 146 ASP A N 1
ATOM 1159 C CA . ASP A 1 146 ? -8.965 0.678 -10.009 1.00 98.19 146 ASP A CA 1
ATOM 1160 C C . ASP A 1 146 ? -9.207 0.710 -8.487 1.00 98.19 146 ASP A C 1
ATOM 1162 O O . ASP A 1 146 ? -10.317 0.420 -8.022 1.00 98.19 146 ASP A O 1
ATOM 1166 N N . LEU A 1 147 ? -8.199 1.102 -7.699 1.00 98.12 147 LEU A N 1
ATOM 1167 C CA . LEU A 1 147 ? -8.343 1.316 -6.256 1.00 98.12 147 LEU A CA 1
ATOM 1168 C C . LEU A 1 147 ? -9.320 2.449 -5.947 1.00 98.12 147 LEU A C 1
ATOM 1170 O O . LEU A 1 147 ? -10.186 2.293 -5.086 1.00 98.12 147 LEU A O 1
ATOM 1174 N N . ARG A 1 148 ? -9.230 3.578 -6.654 1.00 97.88 148 ARG A N 1
ATOM 1175 C CA . ARG A 1 148 ? -10.180 4.685 -6.490 1.00 97.88 148 ARG A CA 1
ATOM 1176 C C . ARG A 1 148 ? -11.607 4.248 -6.821 1.00 97.88 148 ARG A C 1
ATOM 1178 O O . ARG A 1 148 ? -12.505 4.491 -6.023 1.00 97.88 148 ARG A O 1
ATOM 1185 N N . ALA A 1 149 ? -11.803 3.511 -7.911 1.00 98.19 149 ALA A N 1
ATOM 1186 C CA . ALA A 1 149 ? -13.106 2.949 -8.251 1.00 98.19 149 ALA A CA 1
ATOM 1187 C C . ALA A 1 149 ? -13.625 1.983 -7.168 1.00 98.19 149 ALA A C 1
ATOM 1189 O O . ALA A 1 149 ? -14.825 1.932 -6.898 1.00 98.19 149 ALA A O 1
ATOM 1190 N N . LEU A 1 150 ? -12.741 1.218 -6.513 1.00 98.19 150 LEU A N 1
ATOM 1191 C CA . LEU A 1 150 ? -13.117 0.382 -5.370 1.00 98.19 150 LEU A CA 1
ATOM 1192 C C . LEU A 1 150 ? -13.573 1.221 -4.166 1.00 98.19 150 LEU A C 1
ATOM 1194 O O . LEU A 1 150 ? -14.575 0.872 -3.543 1.00 98.19 150 LEU A O 1
ATOM 1198 N N . HIS A 1 151 ? -12.880 2.321 -3.862 1.00 98.19 151 HIS A N 1
ATOM 1199 C CA . HIS A 1 151 ? -13.315 3.279 -2.844 1.00 98.19 151 HIS A CA 1
ATOM 1200 C C . HIS A 1 151 ? -14.709 3.838 -3.161 1.00 98.19 151 HIS A C 1
ATOM 1202 O O . HIS A 1 151 ? -15.595 3.777 -2.306 1.00 98.19 151 HIS A O 1
ATOM 1208 N N . ASP A 1 152 ? -14.930 4.288 -4.398 1.00 98.12 152 ASP A N 1
ATOM 1209 C CA . ASP A 1 152 ? -16.199 4.878 -4.835 1.00 98.12 152 ASP A CA 1
ATOM 1210 C C . ASP A 1 152 ? -17.363 3.879 -4.728 1.00 98.12 152 ASP A C 1
ATOM 1212 O O . ASP A 1 152 ? -18.404 4.199 -4.151 1.00 98.12 152 ASP A O 1
ATOM 1216 N N . ARG A 1 153 ? -17.175 2.632 -5.195 1.00 97.94 153 ARG A N 1
ATOM 1217 C CA . ARG A 1 153 ? -18.197 1.563 -5.128 1.00 97.94 153 ARG A CA 1
ATOM 1218 C C . ARG A 1 153 ? -18.646 1.219 -3.710 1.00 97.94 153 ARG A C 1
ATOM 1220 O O . ARG A 1 153 ? -19.759 0.734 -3.529 1.00 97.94 153 ARG A O 1
ATOM 1227 N N . HIS A 1 154 ? -17.778 1.416 -2.722 1.00 97.38 154 HIS A N 1
ATOM 1228 C CA . HIS A 1 154 ? -18.075 1.138 -1.318 1.00 97.38 154 HIS A CA 1
ATOM 1229 C C . HIS A 1 154 ? -18.315 2.408 -0.496 1.00 97.38 154 HIS A C 1
ATOM 1231 O O . HIS A 1 154 ? -18.412 2.319 0.727 1.00 97.38 154 HIS A O 1
ATOM 1237 N N . HIS A 1 155 ? -18.435 3.569 -1.151 1.00 97.00 155 HIS A N 1
ATOM 1238 C CA . HIS A 1 155 ? -18.645 4.869 -0.511 1.00 97.00 155 HIS A CA 1
ATOM 1239 C C . HIS A 1 155 ? -17.600 5.180 0.573 1.00 97.00 155 HIS A C 1
ATOM 1241 O O . HIS A 1 155 ? -17.914 5.713 1.638 1.00 97.00 155 HIS A O 1
ATOM 1247 N N . LEU A 1 156 ? -16.345 4.820 0.308 1.00 96.12 156 LEU A N 1
ATOM 1248 C CA . LEU A 1 156 ? -15.220 5.051 1.205 1.00 96.12 156 LEU A CA 1
ATOM 1249 C C . LEU A 1 156 ? -14.461 6.296 0.767 1.00 96.12 156 LEU A C 1
ATOM 1251 O O . LEU A 1 156 ? -14.152 6.454 -0.411 1.00 96.12 156 LEU A O 1
ATOM 1255 N N . ASP A 1 157 ? -14.051 7.131 1.721 1.00 95.44 157 ASP A N 1
ATOM 1256 C CA . ASP A 1 157 ? -13.147 8.236 1.409 1.00 95.44 157 ASP A CA 1
ATOM 1257 C C . ASP A 1 157 ? -11.863 7.723 0.766 1.00 95.44 157 ASP A C 1
ATOM 1259 O O . ASP A 1 157 ? -11.201 6.833 1.303 1.00 95.44 157 ASP A O 1
ATOM 1263 N N . TYR A 1 158 ? -11.485 8.310 -0.365 1.00 95.31 158 TYR A N 1
ATOM 1264 C CA . TYR A 1 158 ? -10.182 8.086 -0.972 1.00 95.31 158 TYR A CA 1
ATOM 1265 C C . TYR A 1 158 ? -9.146 9.014 -0.332 1.00 95.31 158 TYR A C 1
ATOM 1267 O O . TYR A 1 158 ? -9.267 10.242 -0.390 1.00 95.31 158 TYR A O 1
ATOM 1275 N N . ARG A 1 159 ? -8.094 8.443 0.256 1.00 94.38 159 ARG A N 1
ATOM 1276 C CA . ARG A 1 159 ? -6.921 9.184 0.736 1.00 94.38 159 ARG A CA 1
ATOM 1277 C C . ARG A 1 159 ? -5.666 8.485 0.259 1.00 94.38 159 ARG A C 1
ATOM 1279 O O . ARG A 1 159 ? -5.582 7.266 0.360 1.00 94.38 159 ARG A O 1
ATOM 1286 N N . TYR A 1 160 ? -4.720 9.280 -0.225 1.00 92.88 160 TYR A N 1
ATOM 1287 C CA . TYR A 1 160 ? -3.417 8.837 -0.692 1.00 92.88 160 TYR A CA 1
ATOM 1288 C C . TYR A 1 160 ? -2.362 9.376 0.272 1.00 92.88 160 TYR A C 1
ATOM 1290 O O . TYR A 1 160 ? -2.204 10.589 0.400 1.00 92.88 160 TYR A O 1
ATOM 1298 N N . ILE A 1 161 ? -1.742 8.480 1.035 1.00 94.38 161 ILE A N 1
ATOM 1299 C CA . ILE A 1 161 ? -0.998 8.805 2.258 1.00 94.38 161 ILE A CA 1
ATOM 1300 C C . ILE A 1 161 ? 0.377 8.143 2.176 1.00 94.38 161 ILE A C 1
ATOM 1302 O O . ILE A 1 161 ? 0.493 7.026 1.675 1.00 94.38 161 ILE A O 1
ATOM 1306 N N . GLU A 1 162 ? 1.418 8.812 2.671 1.00 94.06 162 GLU A N 1
ATOM 1307 C CA . GLU A 1 162 ? 2.745 8.205 2.809 1.00 94.06 162 GLU A CA 1
ATOM 1308 C C . GLU A 1 162 ? 2.682 6.999 3.766 1.00 94.06 162 GLU A C 1
ATOM 1310 O O . GLU A 1 162 ? 2.024 7.039 4.805 1.00 94.06 162 GLU A O 1
ATOM 1315 N N . TRP A 1 163 ? 3.343 5.904 3.397 1.00 94.69 163 TRP A N 1
ATOM 1316 C CA . TRP A 1 163 ? 3.224 4.577 3.998 1.00 94.69 163 TRP A CA 1
ATOM 1317 C C . TRP A 1 163 ? 3.510 4.544 5.503 1.00 94.69 163 TRP A C 1
ATOM 1319 O O . TRP A 1 163 ? 2.718 3.982 6.265 1.00 94.69 163 TRP A O 1
ATOM 1329 N N . ARG A 1 164 ? 4.614 5.145 5.958 1.00 93.12 164 ARG A N 1
ATOM 1330 C CA . ARG A 1 164 ? 4.989 5.149 7.381 1.00 93.12 164 ARG A CA 1
ATOM 1331 C C . ARG A 1 164 ? 4.003 5.973 8.214 1.00 93.12 164 ARG A C 1
ATOM 1333 O O . ARG A 1 164 ? 3.608 5.552 9.304 1.00 93.12 164 ARG A O 1
ATOM 1340 N N . SER A 1 165 ? 3.556 7.103 7.680 1.00 93.75 165 SER A N 1
ATOM 1341 C CA . SER A 1 165 ? 2.535 7.970 8.276 1.00 93.75 165 SER A CA 1
ATOM 1342 C C . SER A 1 165 ? 1.178 7.270 8.353 1.00 93.75 165 SER A C 1
ATOM 1344 O O . SER A 1 165 ? 0.558 7.238 9.414 1.00 93.75 165 SER A O 1
ATOM 1346 N N . ALA A 1 166 ? 0.770 6.603 7.273 1.00 95.19 166 ALA A N 1
ATOM 1347 C CA . ALA A 1 166 ? -0.453 5.814 7.211 1.00 95.19 166 ALA A CA 1
ATOM 1348 C C . ALA A 1 166 ? -0.458 4.687 8.256 1.00 95.19 166 ALA A C 1
ATOM 1350 O O . ALA A 1 166 ? -1.436 4.513 8.979 1.00 95.19 166 ALA A O 1
ATOM 1351 N N . LEU A 1 167 ? 0.653 3.952 8.394 1.00 94.94 167 LEU A N 1
ATOM 1352 C CA . LEU A 1 167 ? 0.794 2.916 9.420 1.00 94.94 167 LEU A CA 1
ATOM 1353 C C . LEU A 1 167 ? 0.688 3.485 10.837 1.00 94.94 167 LEU A C 1
ATOM 1355 O O . LEU A 1 167 ? 0.008 2.893 11.675 1.00 94.94 167 LEU A O 1
ATOM 1359 N N . ARG A 1 168 ? 1.343 4.619 11.121 1.00 94.44 168 ARG A N 1
ATOM 1360 C CA . ARG A 1 168 ? 1.255 5.294 12.426 1.00 94.44 168 ARG A CA 1
ATOM 1361 C C . ARG A 1 168 ? -0.196 5.611 12.771 1.00 94.44 168 ARG A C 1
ATOM 1363 O O . ARG A 1 168 ? -0.655 5.241 13.855 1.00 94.44 168 ARG A O 1
ATOM 1370 N N . ASP A 1 169 ? -0.901 6.257 11.850 1.00 94.44 169 ASP A N 1
ATOM 1371 C CA . ASP A 1 169 ? -2.257 6.756 12.078 1.00 94.44 169 ASP A CA 1
ATOM 1372 C C . ASP A 1 169 ? -3.252 5.595 12.204 1.00 94.44 169 ASP A C 1
ATOM 1374 O O . ASP A 1 169 ? -4.029 5.539 13.162 1.00 94.44 169 ASP A O 1
ATOM 1378 N N . ALA A 1 170 ? -3.135 4.581 11.343 1.00 94.69 170 ALA A N 1
ATOM 1379 C CA . ALA A 1 170 ? -3.934 3.363 11.420 1.00 94.69 170 ALA A CA 1
ATOM 1380 C C . ALA A 1 170 ? -3.726 2.607 12.741 1.00 94.69 170 ALA A C 1
ATOM 1382 O O . ALA A 1 170 ? -4.688 2.237 13.416 1.00 94.69 170 ALA A O 1
ATOM 1383 N N . LEU A 1 171 ? -2.472 2.396 13.159 1.00 92.75 171 LEU A N 1
ATOM 1384 C CA . LEU A 1 171 ? -2.155 1.713 14.418 1.00 92.75 171 LEU A CA 1
ATOM 1385 C C . LEU A 1 171 ? -2.598 2.510 15.647 1.00 92.75 171 LEU A C 1
ATOM 1387 O O . LEU A 1 171 ? -2.819 1.911 16.702 1.00 92.75 171 LEU A O 1
ATOM 1391 N N . ALA A 1 172 ? -2.685 3.838 15.551 1.00 91.50 172 ALA A N 1
ATOM 1392 C CA . ALA A 1 172 ? -3.231 4.683 16.603 1.00 91.50 172 ALA A CA 1
ATOM 1393 C C . ALA A 1 172 ? -4.761 4.570 16.674 1.00 91.50 172 ALA A C 1
ATOM 1395 O O . ALA A 1 172 ? -5.298 4.392 17.769 1.00 91.50 172 ALA A O 1
ATOM 1396 N N . ALA A 1 173 ? -5.438 4.609 15.525 1.00 92.44 173 ALA A N 1
ATOM 1397 C CA . ALA A 1 173 ? -6.895 4.596 15.414 1.00 92.44 173 ALA A CA 1
ATOM 1398 C C . ALA A 1 173 ? -7.539 3.221 15.671 1.00 92.44 173 ALA A C 1
ATOM 1400 O O . ALA A 1 173 ? -8.662 3.157 16.171 1.00 92.44 173 ALA A O 1
ATOM 1401 N N . LEU A 1 174 ? -6.840 2.127 15.346 1.00 89.69 174 LEU A N 1
ATOM 1402 C CA . LEU A 1 174 ? -7.334 0.746 15.455 1.00 89.69 174 LEU A CA 1
ATOM 1403 C C . LEU A 1 174 ? -6.938 0.049 16.766 1.00 89.69 174 LEU A C 1
ATOM 1405 O O . LEU A 1 174 ? -7.072 -1.171 16.889 1.00 89.69 174 LEU A O 1
ATOM 1409 N N . LYS A 1 175 ? -6.432 0.792 17.760 1.00 77.31 175 LYS A N 1
ATOM 1410 C CA . LYS A 1 175 ? -6.177 0.227 19.092 1.00 77.31 175 LYS A CA 1
ATOM 1411 C C . LYS A 1 175 ? -7.481 -0.362 19.646 1.00 77.31 175 LYS A C 1
ATOM 1413 O O . LYS A 1 175 ? -8.511 0.307 19.575 1.00 77.31 175 LYS A O 1
ATOM 1418 N N . PRO A 1 176 ? -7.454 -1.570 20.239 1.00 59.06 176 PRO A N 1
ATOM 1419 C CA . PRO A 1 176 ? -8.592 -2.037 21.011 1.00 59.06 176 PRO A CA 1
ATOM 1420 C C . PRO A 1 176 ? -8.872 -0.999 22.098 1.00 59.06 176 PRO A C 1
ATOM 1422 O O . PRO A 1 176 ? -7.949 -0.609 22.821 1.00 59.06 176 PRO A O 1
ATOM 1425 N N . HIS A 1 177 ? -10.118 -0.539 22.205 1.00 46.88 177 HIS A N 1
ATOM 1426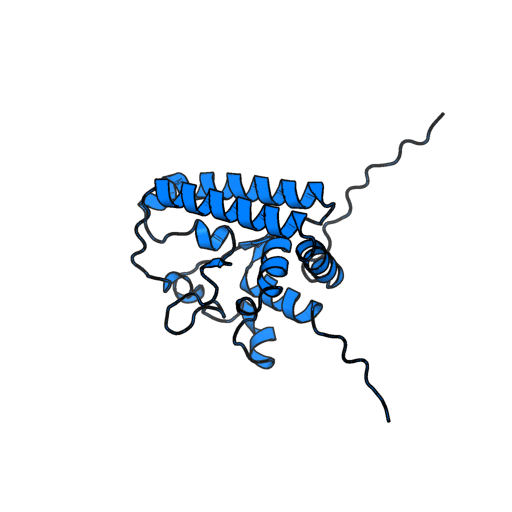 C CA . HIS A 1 177 ? -10.538 0.200 23.385 1.00 46.88 177 HIS A CA 1
ATOM 1427 C C . HIS A 1 177 ? -10.300 -0.710 24.589 1.00 46.88 177 HIS A C 1
ATOM 1429 O O . HIS A 1 177 ? -10.985 -1.715 24.761 1.00 46.88 177 HIS A O 1
ATOM 1435 N N . VAL A 1 178 ? -9.314 -0.370 25.417 1.00 48.47 178 VAL A N 1
ATOM 1436 C CA . VAL A 1 178 ? -9.302 -0.851 26.793 1.00 48.47 178 VAL A CA 1
ATOM 1437 C C . VAL A 1 178 ? -10.420 -0.068 27.463 1.00 48.47 178 VAL A C 1
ATOM 1439 O O . VAL A 1 178 ? -10.229 1.080 27.858 1.00 48.47 178 VAL A O 1
ATOM 1442 N N . THR A 1 179 ? -11.620 -0.641 27.511 1.00 43.47 179 THR A N 1
ATOM 1443 C CA . THR A 1 179 ? -12.607 -0.222 28.502 1.00 43.47 179 THR A CA 1
ATOM 1444 C C . THR A 1 179 ? -11.939 -0.451 29.846 1.00 43.47 179 THR A C 1
ATOM 1446 O O . THR A 1 179 ? -11.692 -1.598 30.217 1.00 43.47 179 THR A O 1
ATOM 1449 N N . GLY A 1 180 ? -11.538 0.633 30.509 1.00 40.75 180 GLY A N 1
ATOM 1450 C CA . GLY A 1 180 ? -10.998 0.580 31.857 1.00 40.75 180 GLY A CA 1
ATOM 1451 C C . GLY A 1 180 ? -12.027 -0.087 32.757 1.00 40.75 180 GLY A C 1
ATOM 1452 O O . GLY A 1 180 ? -13.002 0.541 33.154 1.00 40.75 180 GLY A O 1
ATOM 1453 N N . GLY A 1 181 ? -11.830 -1.377 33.020 1.00 38.41 181 GLY A N 1
ATOM 1454 C CA . GLY A 1 181 ? -12.484 -2.076 34.108 1.00 38.41 181 GLY A CA 1
ATOM 1455 C C . GLY A 1 181 ? -11.873 -1.544 35.389 1.00 38.41 181 GLY A C 1
ATOM 1456 O O . GLY A 1 181 ? -10.824 -2.020 35.813 1.00 38.41 181 GLY A O 1
ATOM 1457 N N . GLY A 1 182 ? -12.488 -0.499 35.934 1.00 43.75 182 GLY A N 1
ATOM 1458 C CA . GLY A 1 182 ? -12.319 -0.161 37.332 1.00 43.75 182 GLY A CA 1
ATOM 1459 C C . GLY A 1 182 ? -12.935 -1.274 38.169 1.00 43.75 182 GLY A C 1
ATOM 1460 O O . GLY A 1 182 ? -14.117 -1.582 38.013 1.00 43.75 182 GLY A O 1
ATOM 1461 N N . LEU A 1 183 ? -12.110 -1.862 39.023 1.00 37.16 183 LEU A N 1
ATOM 1462 C CA . LEU A 1 183 ? -12.491 -2.357 40.337 1.00 37.16 183 LEU A CA 1
ATOM 1463 C C . LEU A 1 183 ? -11.489 -1.759 41.322 1.00 37.16 183 LEU A C 1
ATOM 1465 O O . LEU A 1 183 ? -10.278 -1.800 41.001 1.00 37.16 183 LEU A O 1
#